Protein AF-A0A5B8BU13-F1 (afdb_monomer_lite)

Sequence (134 aa):
MRRERTRATTLMAAAILAGALCLEPGAGLMAGERITPEQALELVREKIATISDHDFVVEEERTMDRTYGWIFFYNTKAYLSSGDPSDIMPGTAPIIVLHDGSVVPMPSSMPPQAAILRFEEMLENPDMRPEDWK

Foldseek 3Di:
DDDDDDDDDDDDDDDPDDDDDPPPDDPPQDQPAFDDPVLQVVLVVVVVVVPDPFAKDWPVVPWDDDPFFIKIFMFGPVCVVPVDPVRGDQQGAIWTAGRSRDIRGFGSPDDNVVRVVLVVVCVVPVVSDDPVVD

Structure (mmCIF, N/CA/C/O backbone):
data_AF-A0A5B8BU13-F1
#
_entry.id   AF-A0A5B8BU13-F1
#
loop_
_atom_site.group_PDB
_atom_site.id
_atom_site.type_symbol
_atom_site.label_atom_id
_atom_site.label_alt_id
_atom_site.label_comp_id
_atom_site.label_asym_id
_atom_site.label_entity_id
_atom_site.label_seq_id
_atom_site.pdbx_PDB_ins_code
_atom_site.Cartn_x
_atom_site.Cartn_y
_atom_site.Cartn_z
_atom_site.occupancy
_atom_site.B_iso_or_equiv
_atom_site.auth_seq_id
_atom_site.auth_comp_id
_atom_site.auth_asym_id
_atom_site.auth_atom_id
_atom_site.pdbx_PDB_model_num
ATOM 1 N N . MET A 1 1 ? 57.020 -45.717 43.704 1.00 38.75 1 MET A N 1
ATOM 2 C CA . MET A 1 1 ? 56.758 -47.049 43.107 1.00 38.75 1 MET A CA 1
ATOM 3 C C . MET A 1 1 ? 55.279 -47.373 43.325 1.00 38.75 1 MET A C 1
ATOM 5 O O . MET A 1 1 ? 54.851 -47.221 44.454 1.00 38.75 1 MET A O 1
ATOM 9 N N . ARG A 1 2 ? 54.550 -47.792 42.268 1.00 40.56 2 ARG A N 1
ATOM 10 C CA . ARG A 1 2 ? 53.121 -48.227 42.208 1.00 40.56 2 ARG A CA 1
ATOM 11 C C . ARG A 1 2 ? 52.056 -47.165 42.551 1.00 40.56 2 ARG A C 1
ATOM 13 O O . ARG A 1 2 ? 51.981 -46.715 43.676 1.00 40.56 2 ARG A O 1
ATOM 20 N N . ARG A 1 3 ? 51.350 -46.607 41.557 1.00 45.25 3 ARG A N 1
ATOM 21 C CA . ARG A 1 3 ? 50.171 -47.120 40.806 1.00 45.25 3 ARG A CA 1
ATOM 22 C C . ARG A 1 3 ? 48.898 -47.186 41.655 1.00 45.25 3 ARG A C 1
ATOM 24 O O . ARG A 1 3 ? 48.669 -48.203 42.291 1.00 45.25 3 ARG A O 1
ATOM 31 N N . GLU A 1 4 ? 48.013 -46.216 41.445 1.00 46.97 4 GLU A N 1
ATOM 32 C CA . GLU A 1 4 ? 46.569 -46.448 41.476 1.00 46.97 4 GLU A CA 1
ATOM 33 C C . GLU A 1 4 ? 45.950 -45.955 40.162 1.00 46.97 4 GLU A C 1
ATOM 35 O O . GLU A 1 4 ? 46.170 -44.835 39.704 1.00 46.97 4 GLU A O 1
ATOM 40 N N . ARG A 1 5 ? 45.262 -46.890 39.502 1.00 52.44 5 ARG A N 1
ATOM 41 C CA . ARG A 1 5 ? 44.291 -46.682 38.421 1.00 52.44 5 ARG A CA 1
ATOM 42 C C . ARG A 1 5 ? 42.973 -46.316 39.129 1.00 52.44 5 ARG A C 1
ATOM 44 O O . ARG A 1 5 ? 42.727 -46.838 40.208 1.00 52.44 5 ARG A O 1
ATOM 51 N N . THR A 1 6 ? 42.061 -45.513 38.590 1.00 46.56 6 THR A N 1
ATOM 52 C CA . THR A 1 6 ? 41.077 -45.951 37.581 1.00 46.56 6 THR A CA 1
ATOM 53 C C . THR A 1 6 ? 40.189 -44.754 37.201 1.00 46.56 6 THR A C 1
ATOM 55 O O . THR A 1 6 ? 39.913 -43.890 38.025 1.00 46.56 6 THR A O 1
ATOM 58 N N . ARG A 1 7 ? 39.786 -44.704 35.927 1.00 55.31 7 ARG A N 1
ATOM 59 C CA . ARG A 1 7 ? 39.005 -43.657 35.248 1.00 55.31 7 ARG A CA 1
ATOM 60 C C . ARG A 1 7 ? 37.489 -43.828 35.448 1.00 55.31 7 ARG A C 1
ATOM 62 O O . ARG A 1 7 ? 37.027 -44.962 35.440 1.00 55.31 7 ARG A O 1
ATOM 69 N N . ALA A 1 8 ? 36.751 -42.717 35.444 1.00 44.59 8 ALA A N 1
ATOM 70 C CA . ALA A 1 8 ? 35.376 -42.558 34.927 1.00 44.59 8 ALA A CA 1
ATOM 71 C C . ALA A 1 8 ? 35.140 -41.035 34.784 1.00 44.59 8 ALA A C 1
ATOM 73 O O . ALA A 1 8 ? 35.176 -40.330 35.781 1.00 44.59 8 ALA A O 1
ATOM 74 N N . THR A 1 9 ? 35.250 -40.396 33.614 1.00 46.44 9 THR A N 1
ATOM 75 C CA . THR A 1 9 ? 34.306 -40.312 32.477 1.00 46.44 9 THR A CA 1
ATOM 76 C C . THR A 1 9 ? 32.856 -40.032 32.883 1.00 46.44 9 THR A C 1
ATOM 78 O O . THR A 1 9 ? 32.204 -40.945 33.378 1.00 46.44 9 THR A O 1
ATOM 81 N N . THR A 1 10 ? 32.376 -38.801 32.621 1.00 43.84 10 THR A N 1
ATOM 82 C CA . THR A 1 10 ? 31.038 -38.371 32.108 1.00 43.84 10 THR A CA 1
ATOM 83 C C . THR A 1 10 ? 30.894 -36.856 32.384 1.00 43.84 10 THR A C 1
ATOM 85 O O . THR A 1 10 ? 30.840 -36.453 33.537 1.00 43.84 10 THR A O 1
ATOM 88 N N . LEU A 1 11 ? 31.193 -35.9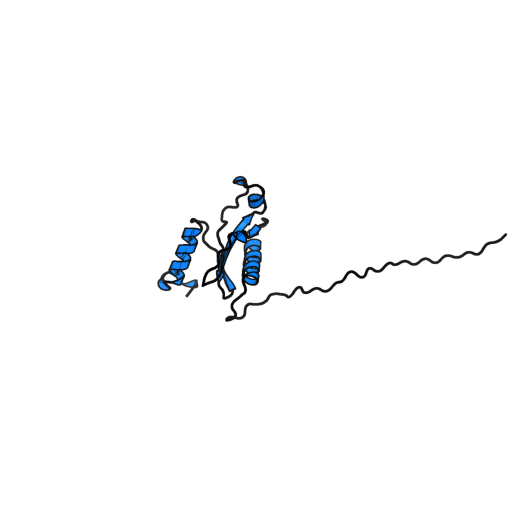56 31.435 1.00 41.69 11 LEU A N 1
ATOM 89 C CA . LEU A 1 11 ? 30.282 -35.332 30.450 1.00 41.69 11 LEU A CA 1
ATOM 90 C C . LEU A 1 11 ? 28.963 -34.785 31.035 1.00 41.69 11 LEU A C 1
ATOM 92 O O . LEU A 1 11 ? 28.051 -35.553 31.294 1.00 41.69 11 LEU A O 1
ATOM 96 N N . MET A 1 12 ? 28.823 -33.461 31.135 1.00 37.28 12 MET A N 1
ATOM 97 C CA . MET A 1 12 ? 27.967 -32.658 30.243 1.00 37.28 12 MET A CA 1
ATOM 98 C C . MET A 1 12 ? 27.793 -31.238 30.790 1.00 37.28 12 MET A C 1
ATOM 100 O O . MET A 1 12 ? 27.307 -31.021 31.895 1.00 37.28 12 MET A O 1
ATOM 104 N N . ALA A 1 13 ? 28.169 -30.273 29.955 1.00 41.97 13 ALA A N 1
ATOM 105 C CA . ALA A 1 13 ? 27.640 -28.924 30.007 1.00 41.97 13 ALA A CA 1
ATOM 106 C C . ALA A 1 13 ? 26.154 -28.966 29.617 1.00 41.97 13 ALA A C 1
ATOM 108 O O . ALA A 1 13 ? 25.804 -29.603 28.624 1.00 41.97 13 ALA A O 1
ATOM 109 N N . ALA A 1 14 ? 25.300 -28.271 30.363 1.00 42.25 14 ALA A N 1
ATOM 110 C CA . ALA A 1 14 ? 23.934 -27.978 29.952 1.00 42.25 14 ALA A CA 1
ATOM 111 C C . ALA A 1 14 ? 23.734 -26.462 30.009 1.00 42.25 14 ALA A C 1
ATOM 113 O O . ALA A 1 14 ? 23.848 -25.835 31.061 1.00 42.25 14 ALA A O 1
ATOM 114 N N . ALA A 1 15 ? 23.518 -25.897 28.826 1.00 38.97 15 ALA A N 1
ATOM 115 C CA . ALA A 1 15 ? 23.229 -24.500 28.582 1.00 38.97 15 ALA A CA 1
ATOM 116 C C . ALA A 1 15 ? 21.856 -24.128 29.155 1.00 38.97 15 ALA A C 1
ATOM 118 O O . ALA A 1 15 ? 20.875 -24.830 28.921 1.00 38.97 15 ALA A O 1
ATOM 119 N N . ILE A 1 16 ? 21.780 -22.994 29.849 1.00 40.28 16 ILE A N 1
ATOM 120 C CA . ILE A 1 16 ? 20.518 -22.306 30.124 1.00 40.28 16 ILE A CA 1
ATOM 121 C C . ILE A 1 16 ? 20.466 -21.142 29.136 1.00 40.28 16 ILE A C 1
ATOM 123 O O . ILE A 1 16 ? 20.963 -20.054 29.413 1.00 40.28 16 ILE A O 1
ATOM 127 N N . LEU A 1 17 ? 19.936 -21.402 27.943 1.00 43.53 17 LEU A N 1
ATOM 128 C CA . LEU A 1 17 ? 19.477 -20.356 27.035 1.00 43.53 17 LEU A CA 1
ATOM 129 C C . LEU A 1 17 ? 17.954 -20.368 27.095 1.00 43.53 17 LEU A C 1
ATOM 131 O O . LEU A 1 17 ? 17.316 -21.391 26.852 1.00 43.53 17 LEU A O 1
ATOM 135 N N . ALA A 1 18 ? 17.419 -19.231 27.525 1.00 44.56 18 ALA A N 1
ATOM 136 C CA . ALA A 1 18 ? 16.014 -18.980 27.766 1.00 44.56 18 ALA A CA 1
ATOM 137 C C . ALA A 1 18 ? 15.171 -19.320 26.530 1.00 44.56 18 ALA A C 1
ATOM 139 O O . ALA A 1 18 ? 15.273 -18.668 25.493 1.00 44.56 18 ALA A O 1
ATOM 140 N N . GLY A 1 19 ? 14.335 -20.345 26.670 1.00 40.28 19 GLY A N 1
ATOM 141 C CA . GLY A 1 19 ? 13.227 -20.637 25.777 1.00 40.28 19 GLY A CA 1
ATOM 142 C C . GLY A 1 19 ? 11.912 -20.330 26.486 1.00 40.28 19 GLY A C 1
ATOM 143 O O . GLY A 1 19 ? 11.526 -21.055 27.397 1.00 40.28 19 GLY A O 1
ATOM 144 N N . ALA A 1 20 ? 11.261 -19.252 26.063 1.00 46.72 20 ALA A N 1
ATOM 145 C CA . ALA A 1 20 ? 9.823 -18.983 26.156 1.00 46.72 20 ALA A CA 1
ATOM 146 C C . ALA A 1 20 ? 9.593 -17.778 25.225 1.00 46.72 20 ALA A C 1
ATOM 148 O O . ALA A 1 20 ? 9.911 -16.651 25.579 1.00 46.72 20 ALA A O 1
ATOM 149 N N . LEU A 1 21 ? 9.390 -17.973 23.922 1.00 45.50 21 LEU A N 1
ATOM 150 C CA . LEU A 1 21 ? 8.105 -18.327 23.314 1.00 45.50 21 LEU A CA 1
ATOM 151 C C . LEU A 1 21 ? 6.953 -17.471 23.869 1.00 45.50 21 LEU A C 1
ATOM 153 O O . LEU A 1 21 ? 6.227 -17.904 24.752 1.00 45.50 21 LEU A O 1
ATOM 157 N N . CYS A 1 22 ? 6.777 -16.283 23.297 1.00 36.44 22 CYS A N 1
ATOM 158 C CA . CYS A 1 22 ? 5.449 -15.715 23.067 1.00 36.44 22 CYS A CA 1
ATOM 159 C C . CYS A 1 22 ? 5.323 -15.510 21.555 1.00 36.44 22 CYS A C 1
ATOM 161 O O . CYS A 1 22 ? 5.511 -14.417 21.034 1.00 36.44 22 CYS A O 1
ATOM 163 N N . LEU A 1 23 ? 5.104 -16.621 20.849 1.00 44.66 23 LEU A N 1
ATOM 164 C CA . LEU A 1 23 ? 4.416 -16.603 19.568 1.00 44.66 23 LEU A CA 1
ATOM 165 C C . LEU A 1 23 ? 2.932 -16.670 19.932 1.00 44.66 23 LEU A C 1
ATOM 167 O O . LEU A 1 23 ? 2.426 -17.757 20.206 1.00 44.66 23 LEU A O 1
ATOM 171 N N . GLU A 1 24 ? 2.270 -15.521 20.031 1.00 44.91 24 GLU A N 1
ATOM 172 C CA . GLU A 1 24 ? 0.812 -15.513 20.127 1.00 44.91 24 GLU A CA 1
ATOM 173 C C . GLU A 1 24 ? 0.253 -15.794 18.719 1.00 44.91 24 GLU A C 1
ATOM 175 O O . GLU A 1 24 ? 0.629 -15.113 17.760 1.00 44.91 24 GLU A O 1
ATOM 180 N N . PRO A 1 25 ? -0.579 -16.834 18.561 1.00 50.16 25 PRO A N 1
ATOM 181 C CA . PRO A 1 25 ? -1.133 -17.242 17.282 1.00 50.16 25 PRO A CA 1
ATOM 182 C C . PRO A 1 25 ? -2.335 -16.365 16.926 1.00 50.16 25 PRO A C 1
ATOM 184 O O . PRO A 1 25 ? -3.183 -16.114 17.776 1.00 50.16 25 PRO A O 1
ATOM 187 N N . GLY A 1 26 ? -2.422 -15.962 15.655 1.00 48.00 26 GLY A N 1
ATOM 188 C CA . GLY A 1 26 ? -3.653 -15.567 14.963 1.00 48.00 26 GLY A CA 1
ATOM 189 C C . GLY A 1 26 ? -4.706 -14.872 15.826 1.00 48.00 26 GLY A C 1
ATOM 190 O O . GLY A 1 26 ? -5.682 -15.500 16.240 1.00 48.00 26 GLY A O 1
ATOM 191 N N . ALA A 1 27 ? -4.546 -13.566 16.040 1.00 44.88 27 ALA A N 1
ATOM 192 C CA . ALA A 1 27 ? -5.645 -12.728 16.495 1.00 44.88 27 ALA A CA 1
ATOM 193 C C . ALA A 1 27 ? -6.683 -12.657 15.366 1.00 44.88 27 ALA A C 1
ATOM 195 O O . ALA A 1 27 ? -6.639 -11.788 14.498 1.00 44.88 27 ALA A O 1
ATOM 196 N N . GLY A 1 28 ? -7.594 -13.631 15.353 1.00 44.09 28 GLY A N 1
ATOM 197 C CA . GLY A 1 28 ? -8.809 -13.577 14.561 1.00 44.09 28 GLY A CA 1
ATOM 198 C C . GLY A 1 28 ? -9.555 -12.303 14.928 1.00 44.09 28 GLY A C 1
ATOM 199 O O . GLY A 1 28 ? -10.047 -12.169 16.049 1.00 44.09 28 GLY A O 1
ATOM 200 N N . LEU A 1 29 ? -9.585 -11.362 13.990 1.00 46.97 29 LEU A N 1
ATOM 201 C CA . LEU A 1 29 ? -10.295 -10.103 14.117 1.00 46.97 29 LEU A CA 1
ATOM 202 C C . LEU A 1 29 ? -11.776 -10.369 14.410 1.00 46.97 29 LEU A C 1
ATOM 204 O O . LEU A 1 29 ? -12.511 -10.909 13.583 1.00 46.97 29 LEU A O 1
ATOM 208 N N . MET A 1 30 ? -12.210 -9.989 15.608 1.00 41.41 30 MET A N 1
ATOM 209 C CA . MET A 1 30 ? -13.622 -9.919 15.959 1.00 41.41 30 MET A CA 1
ATOM 210 C C . MET A 1 30 ? -14.188 -8.627 15.366 1.00 41.41 30 MET A C 1
ATOM 212 O O . MET A 1 30 ? -13.650 -7.543 15.595 1.00 41.41 30 MET A O 1
ATOM 216 N N . ALA A 1 31 ? -15.274 -8.740 14.601 1.00 43.88 31 ALA A N 1
ATOM 217 C CA . ALA A 1 31 ? -15.953 -7.606 13.984 1.00 43.88 31 ALA A CA 1
ATOM 218 C C . ALA A 1 31 ? -16.334 -6.549 15.043 1.00 43.88 31 ALA A C 1
ATOM 220 O O . ALA A 1 31 ? -17.168 -6.806 15.911 1.00 43.88 31 ALA A O 1
ATOM 221 N N . GLY A 1 32 ? -15.715 -5.365 14.961 1.00 57.09 32 GLY A N 1
ATOM 222 C CA . GLY A 1 32 ? -16.034 -4.191 15.783 1.00 57.09 32 GLY A CA 1
ATOM 223 C C . GLY A 1 32 ? -14.849 -3.551 16.514 1.00 57.09 32 GLY A C 1
ATOM 224 O O . GLY A 1 32 ? -14.967 -2.401 16.938 1.00 57.09 32 GLY A O 1
ATOM 225 N N . GLU A 1 33 ? -13.711 -4.238 16.632 1.00 76.12 33 GLU A N 1
ATOM 226 C CA . GLU A 1 33 ? -12.492 -3.641 17.185 1.00 76.12 33 GLU A CA 1
ATOM 227 C C . GLU A 1 33 ? -11.657 -3.003 16.074 1.00 76.12 33 GLU A C 1
ATOM 229 O O . GLU A 1 33 ? -11.399 -3.620 15.041 1.00 76.12 33 GLU A O 1
ATOM 234 N N . ARG A 1 34 ? -11.265 -1.737 16.275 1.00 90.44 34 ARG A N 1
ATOM 235 C CA . ARG A 1 34 ? -10.356 -1.064 15.349 1.00 90.44 34 ARG A CA 1
ATOM 236 C C . ARG A 1 34 ? -8.946 -1.581 15.572 1.00 90.44 34 ARG A C 1
ATOM 238 O O . ARG A 1 34 ? -8.455 -1.513 16.695 1.00 90.44 34 ARG A O 1
ATOM 245 N N . ILE A 1 35 ? -8.301 -2.038 14.510 1.00 94.69 35 ILE A N 1
ATOM 246 C CA . ILE A 1 35 ? -6.919 -2.506 14.580 1.00 94.69 35 ILE A CA 1
ATOM 247 C C . ILE A 1 35 ? -5.949 -1.345 14.804 1.00 94.69 35 ILE A C 1
ATOM 249 O O . ILE A 1 35 ? -6.252 -0.193 14.484 1.00 94.69 35 ILE A O 1
ATOM 253 N N . THR A 1 36 ? -4.764 -1.652 15.319 1.00 96.06 36 THR A N 1
ATOM 254 C CA . THR A 1 36 ? -3.654 -0.704 15.438 1.00 96.06 36 THR A CA 1
ATOM 255 C C . THR A 1 36 ? -2.842 -0.619 14.134 1.00 96.06 36 THR A C 1
ATOM 257 O O . THR A 1 36 ? -2.929 -1.523 13.296 1.00 96.06 36 THR A O 1
ATOM 260 N N . PRO A 1 37 ? -2.015 0.429 13.944 1.00 95.12 37 PRO A N 1
ATOM 261 C CA . PRO A 1 37 ? -1.097 0.512 12.806 1.00 95.12 37 PRO A CA 1
ATOM 262 C C . PRO A 1 37 ? -0.147 -0.690 12.703 1.00 95.12 37 PRO A C 1
ATOM 264 O O . PRO A 1 37 ? 0.149 -1.149 11.604 1.00 95.12 37 PRO A O 1
ATOM 267 N N . GLU A 1 38 ? 0.305 -1.230 13.837 1.00 96.12 38 GLU A N 1
ATOM 268 C CA . GLU A 1 38 ? 1.183 -2.404 13.886 1.00 96.12 38 GLU A CA 1
A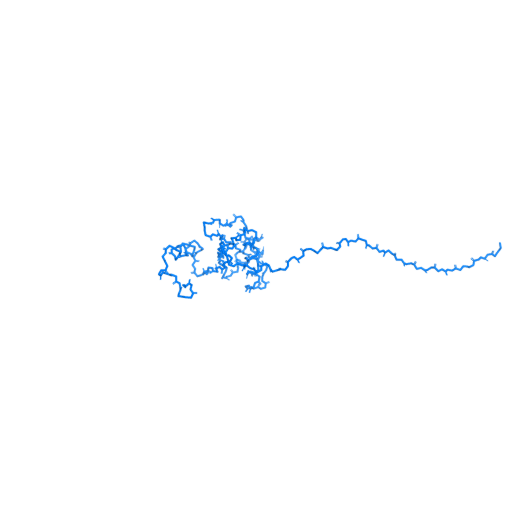TOM 269 C C . GLU A 1 38 ? 0.449 -3.654 13.394 1.00 96.12 38 GLU A C 1
ATOM 271 O O . GLU A 1 38 ? 0.981 -4.407 12.586 1.00 96.12 38 GLU A O 1
ATOM 276 N N . GLN A 1 39 ? -0.806 -3.844 13.811 1.00 96.62 39 GLN A N 1
ATOM 277 C CA . GLN A 1 39 ? -1.643 -4.934 13.306 1.00 96.62 39 GLN A CA 1
ATOM 278 C C . GLN A 1 39 ? -1.911 -4.786 11.803 1.00 96.62 39 GLN A C 1
ATOM 280 O O . GLN A 1 39 ? -1.863 -5.769 11.067 1.00 96.62 39 GLN A O 1
ATOM 285 N N . ALA A 1 40 ? -2.146 -3.560 11.328 1.00 97.06 40 ALA A N 1
ATOM 286 C CA . ALA A 1 40 ? -2.317 -3.285 9.905 1.00 97.06 40 ALA A CA 1
ATOM 287 C C . ALA A 1 40 ? -1.049 -3.618 9.101 1.00 97.06 40 ALA A C 1
ATOM 289 O O . ALA A 1 40 ? -1.137 -4.208 8.024 1.00 97.06 40 ALA A O 1
ATOM 290 N N . LEU A 1 41 ? 0.127 -3.285 9.640 1.00 97.25 41 LEU A N 1
ATOM 291 C CA . LEU A 1 41 ? 1.413 -3.611 9.033 1.00 97.25 41 LEU A CA 1
ATOM 292 C C . LEU A 1 41 ? 1.619 -5.128 8.920 1.00 97.25 41 LEU A C 1
ATOM 294 O O . LEU A 1 41 ? 2.045 -5.599 7.864 1.00 97.25 41 LEU A O 1
ATOM 298 N N . GLU A 1 42 ? 1.280 -5.893 9.960 1.00 97.38 42 GLU A N 1
ATOM 299 C CA . GLU A 1 42 ? 1.366 -7.358 9.919 1.00 97.38 42 GLU A CA 1
ATOM 300 C C . GLU A 1 42 ? 0.427 -7.954 8.863 1.00 97.38 42 GLU A C 1
ATOM 302 O O . GLU A 1 42 ? 0.866 -8.774 8.057 1.00 97.38 42 GLU A O 1
ATOM 307 N N . LEU A 1 43 ? -0.815 -7.464 8.757 1.00 96.94 43 LEU A N 1
ATOM 308 C CA . LEU A 1 43 ? -1.747 -7.893 7.705 1.00 96.94 43 LEU A CA 1
ATOM 309 C C . LEU A 1 43 ? -1.183 -7.651 6.296 1.00 96.94 43 LEU A C 1
ATOM 311 O O . LEU A 1 43 ? -1.344 -8.487 5.403 1.00 96.94 43 LEU A O 1
ATOM 315 N N . VAL A 1 44 ? -0.497 -6.525 6.075 1.00 97.25 44 VAL A N 1
ATOM 316 C CA . VAL A 1 44 ? 0.158 -6.262 4.785 1.00 97.25 44 VAL A CA 1
ATOM 317 C C . VAL A 1 44 ? 1.347 -7.184 4.561 1.00 97.25 44 VAL A C 1
ATOM 319 O O . VAL A 1 44 ? 1.483 -7.710 3.457 1.00 97.25 44 VAL A O 1
ATOM 322 N N . ARG A 1 45 ? 2.190 -7.414 5.574 1.00 96.56 45 ARG A N 1
ATOM 323 C CA . ARG A 1 45 ? 3.345 -8.325 5.482 1.00 96.56 45 ARG A CA 1
ATOM 324 C C . ARG A 1 45 ? 2.905 -9.745 5.132 1.00 96.56 45 ARG A C 1
ATOM 326 O O . ARG A 1 45 ? 3.469 -10.351 4.222 1.00 96.56 45 ARG A O 1
ATOM 333 N N . GLU A 1 46 ? 1.854 -10.236 5.781 1.00 96.06 46 GLU A N 1
ATOM 334 C CA . GLU A 1 46 ? 1.231 -11.515 5.443 1.00 96.06 46 GLU A CA 1
ATOM 335 C C . GLU A 1 46 ? 0.701 -11.504 4.007 1.00 96.06 46 GLU A C 1
ATOM 337 O O . GLU A 1 46 ? 0.982 -12.416 3.229 1.00 96.06 46 GLU A O 1
ATOM 342 N N . LYS A 1 47 ? -0.011 -10.442 3.607 1.00 95.06 47 LYS A N 1
ATOM 343 C CA . LYS A 1 47 ? -0.586 -10.345 2.264 1.00 95.06 47 LYS A CA 1
ATOM 344 C C . LYS A 1 47 ? 0.477 -10.373 1.168 1.00 95.06 47 LYS A C 1
ATOM 346 O O . LYS A 1 47 ? 0.324 -11.136 0.214 1.00 95.06 47 LYS A O 1
ATOM 351 N N . ILE A 1 48 ? 1.532 -9.569 1.272 1.00 94.69 48 ILE A N 1
ATOM 352 C CA . ILE A 1 48 ? 2.566 -9.482 0.228 1.00 94.69 48 ILE A CA 1
ATOM 353 C C . ILE A 1 48 ? 3.396 -10.764 0.133 1.00 94.69 48 ILE A C 1
ATOM 355 O O . ILE A 1 48 ? 3.781 -11.145 -0.970 1.00 94.69 48 ILE A O 1
ATOM 359 N N . ALA A 1 49 ? 3.579 -11.484 1.245 1.00 93.00 49 ALA A N 1
ATOM 360 C CA . ALA A 1 49 ? 4.227 -12.795 1.248 1.00 93.00 49 ALA A CA 1
ATOM 361 C C . ALA A 1 49 ? 3.452 -13.849 0.432 1.00 93.00 49 ALA A C 1
ATOM 363 O O . ALA A 1 49 ? 4.035 -14.832 -0.011 1.00 93.00 49 ALA A O 1
ATOM 364 N N . THR A 1 50 ? 2.151 -13.645 0.188 1.00 92.50 50 THR A N 1
ATOM 365 C CA . THR A 1 50 ? 1.345 -14.537 -0.671 1.00 92.50 50 THR A CA 1
ATOM 366 C C . THR A 1 50 ? 1.401 -14.198 -2.162 1.00 92.50 50 THR A C 1
ATOM 368 O O . THR A 1 50 ? 0.894 -14.971 -2.971 1.00 92.50 50 THR A O 1
ATOM 371 N N . ILE A 1 51 ? 1.970 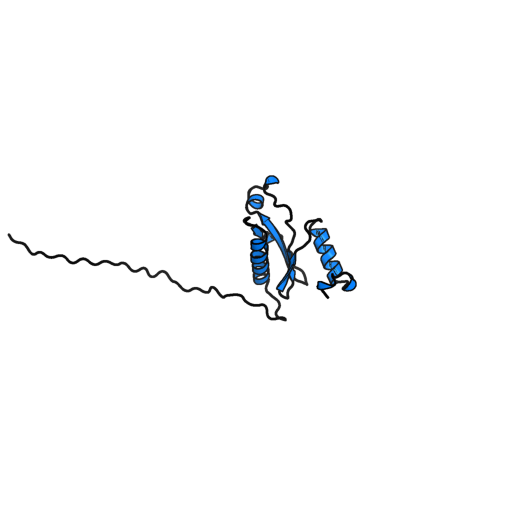-13.047 -2.544 1.00 89.12 51 ILE A N 1
ATOM 372 C CA . ILE A 1 51 ? 1.938 -12.566 -3.936 1.00 89.12 51 ILE A CA 1
ATOM 373 C C . ILE A 1 51 ? 2.960 -13.308 -4.800 1.00 89.12 51 ILE A C 1
ATOM 375 O O . ILE A 1 51 ? 2.657 -13.681 -5.932 1.00 89.12 51 ILE A O 1
ATOM 379 N N . SER A 1 52 ? 4.177 -13.496 -4.289 1.00 89.38 52 SER A N 1
ATOM 380 C CA . SER A 1 52 ? 5.267 -14.174 -4.996 1.00 89.38 52 SER A CA 1
ATOM 381 C C . SER A 1 52 ? 6.384 -14.566 -4.030 1.00 89.38 52 SER A C 1
ATOM 383 O O . SER A 1 52 ? 6.439 -14.035 -2.925 1.00 89.38 52 SER A O 1
ATOM 385 N N . ASP A 1 53 ? 7.336 -15.375 -4.496 1.00 89.56 53 ASP A N 1
ATOM 386 C CA . ASP A 1 53 ? 8.523 -15.783 -3.726 1.00 89.56 53 ASP A CA 1
ATOM 387 C C . ASP A 1 53 ? 9.601 -14.682 -3.591 1.00 89.56 53 ASP A C 1
ATOM 389 O O . ASP A 1 53 ? 10.703 -14.943 -3.109 1.00 89.56 53 ASP A O 1
ATOM 393 N N . HIS A 1 54 ? 9.332 -13.454 -4.046 1.00 89.56 54 HIS A N 1
ATOM 394 C CA . HIS A 1 54 ? 10.259 -12.335 -3.884 1.00 89.56 54 HIS A CA 1
ATOM 395 C C . HIS A 1 54 ? 10.257 -11.789 -2.454 1.00 89.56 54 HIS A C 1
ATOM 397 O O . HIS A 1 54 ? 9.214 -11.661 -1.814 1.00 89.56 54 HIS A O 1
ATOM 403 N N . ASP A 1 55 ? 11.432 -11.352 -1.999 1.00 92.94 55 ASP A N 1
ATOM 404 C CA . ASP A 1 55 ? 11.576 -10.627 -0.740 1.00 92.94 55 ASP A CA 1
ATOM 405 C C . ASP A 1 55 ? 10.976 -9.221 -0.868 1.00 92.94 55 ASP A C 1
ATOM 407 O O . ASP A 1 55 ? 11.638 -8.291 -1.342 1.00 92.94 55 ASP A O 1
ATOM 411 N N . PHE A 1 56 ? 9.724 -9.053 -0.449 1.00 95.12 56 PHE A N 1
ATOM 412 C CA . PHE A 1 56 ? 9.085 -7.743 -0.370 1.00 95.12 56 PHE A CA 1
ATOM 413 C C . PHE A 1 56 ? 9.372 -7.039 0.955 1.00 95.12 56 PHE A C 1
ATOM 415 O O . PHE A 1 56 ? 9.474 -7.655 2.016 1.00 95.12 56 PHE A O 1
ATOM 422 N N . VAL A 1 57 ? 9.460 -5.715 0.887 1.00 95.88 57 VAL A N 1
ATOM 423 C CA . VAL A 1 57 ? 9.617 -4.826 2.036 1.00 95.88 57 VAL A CA 1
ATOM 424 C C . VAL A 1 57 ? 8.588 -3.712 1.920 1.00 95.88 57 VAL A C 1
ATOM 426 O O . VAL A 1 57 ? 8.441 -3.099 0.861 1.00 95.88 57 VAL A O 1
ATOM 429 N N . VAL A 1 58 ? 7.876 -3.462 3.016 1.00 96.94 58 VAL A N 1
ATOM 430 C CA . VAL A 1 58 ? 6.961 -2.325 3.140 1.00 96.94 58 VAL A CA 1
ATOM 431 C C . VAL A 1 58 ? 7.784 -1.050 3.319 1.00 96.94 58 VAL A C 1
ATOM 433 O O . VAL A 1 58 ? 8.654 -0.977 4.184 1.00 96.94 58 VAL A O 1
ATOM 436 N N . GLU A 1 59 ? 7.510 -0.040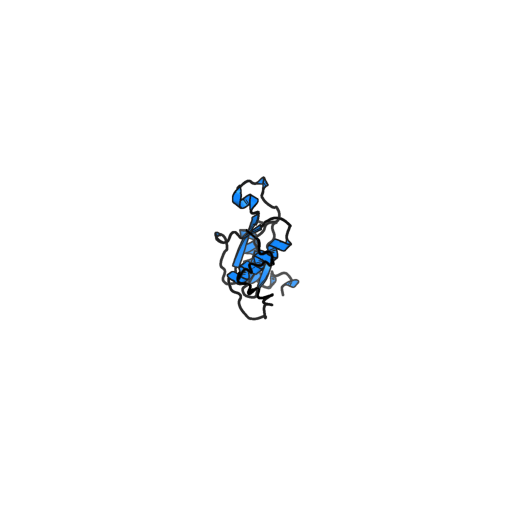 2.500 1.00 95.62 59 GLU A N 1
ATOM 437 C CA . GLU A 1 59 ? 8.119 1.288 2.575 1.00 95.62 59 GLU A CA 1
ATOM 438 C C . GLU A 1 59 ? 7.413 2.099 3.675 1.00 95.62 59 GLU A C 1
ATOM 440 O O . GLU A 1 59 ? 6.573 2.950 3.390 1.00 95.62 59 GLU A O 1
ATOM 445 N N . GLU A 1 60 ? 7.717 1.808 4.946 1.00 94.25 60 GLU A N 1
ATOM 446 C CA . GLU A 1 60 ? 7.000 2.364 6.110 1.00 94.25 60 GLU A CA 1
ATOM 447 C C . GLU A 1 60 ? 6.983 3.904 6.141 1.00 94.25 60 GLU A C 1
ATOM 449 O O . GLU A 1 60 ? 5.996 4.515 6.541 1.00 94.25 60 GLU A O 1
ATOM 454 N N . GLU A 1 61 ? 8.037 4.544 5.634 1.00 94.25 61 GLU A N 1
ATOM 455 C CA . GLU A 1 61 ? 8.154 6.004 5.506 1.00 94.25 61 GLU A CA 1
ATOM 456 C C . GLU A 1 61 ? 7.211 6.624 4.460 1.00 94.25 61 GLU A C 1
ATOM 458 O O . GLU A 1 61 ? 6.941 7.826 4.491 1.00 94.25 61 GLU A O 1
ATOM 463 N N . ARG A 1 62 ? 6.697 5.808 3.533 1.00 94.75 62 ARG A N 1
ATOM 464 C CA . ARG A 1 62 ? 5.710 6.202 2.519 1.00 94.75 62 ARG A CA 1
ATOM 465 C C . ARG A 1 62 ? 4.289 5.798 2.899 1.00 94.75 62 ARG A C 1
ATOM 467 O O . ARG A 1 62 ? 3.361 6.131 2.159 1.00 94.75 62 ARG A O 1
ATOM 474 N N . THR A 1 63 ? 4.109 5.098 4.019 1.00 95.94 63 THR A N 1
ATOM 475 C CA . THR A 1 63 ? 2.789 4.732 4.531 1.00 95.94 63 THR A CA 1
ATOM 476 C C . THR A 1 63 ? 1.969 5.985 4.803 1.00 95.94 63 THR A C 1
ATOM 478 O O . THR A 1 63 ? 2.441 6.950 5.404 1.00 95.94 63 THR A O 1
ATOM 481 N N . MET A 1 64 ? 0.718 5.976 4.352 1.00 96.94 64 MET A N 1
ATOM 482 C CA . MET A 1 64 ? -0.186 7.108 4.512 1.00 96.94 64 MET A CA 1
ATOM 483 C C . MET A 1 64 ? -1.270 6.767 5.527 1.00 96.94 64 MET A C 1
ATOM 485 O O . MET A 1 64 ? -2.011 5.805 5.337 1.00 96.94 64 MET A O 1
ATOM 489 N N . ASP A 1 65 ? -1.392 7.589 6.567 1.00 96.50 65 ASP A N 1
ATOM 490 C CA . ASP A 1 65 ? -2.506 7.529 7.515 1.00 96.50 65 ASP A CA 1
ATOM 491 C C . ASP A 1 65 ? -3.749 8.211 6.920 1.00 96.50 65 ASP A C 1
ATOM 493 O O . ASP A 1 65 ? -3.659 9.264 6.265 1.00 96.50 65 ASP A O 1
ATOM 497 N N . ARG A 1 66 ? -4.908 7.574 7.081 1.00 95.62 66 ARG A N 1
ATOM 498 C CA . ARG A 1 66 ? -6.208 8.024 6.588 1.00 95.62 66 ARG A CA 1
ATOM 499 C C . ARG A 1 66 ? -7.271 7.805 7.654 1.00 95.62 66 ARG A C 1
ATOM 501 O O . ARG A 1 66 ? -7.198 6.893 8.463 1.00 95.62 66 ARG A O 1
ATOM 508 N N . THR A 1 67 ? -8.344 8.588 7.586 1.00 94.75 67 THR A N 1
ATOM 509 C CA . THR A 1 67 ? -9.485 8.480 8.515 1.00 94.75 67 THR A CA 1
ATOM 510 C C . THR A 1 67 ? -10.203 7.127 8.470 1.00 94.75 67 THR A C 1
ATOM 512 O O . THR A 1 67 ? -10.962 6.810 9.385 1.00 94.75 67 THR A O 1
ATOM 515 N N . TYR A 1 68 ? -9.997 6.355 7.402 1.00 93.75 68 TYR A N 1
ATOM 516 C CA . TYR A 1 68 ? -10.555 5.020 7.201 1.00 93.75 68 TYR A CA 1
ATOM 517 C C . TYR A 1 68 ? -9.548 3.887 7.463 1.00 93.75 68 TYR A C 1
ATOM 519 O O . TYR A 1 68 ? -9.962 2.728 7.507 1.00 93.75 68 TYR A O 1
ATOM 527 N N . GLY A 1 69 ? -8.253 4.184 7.623 1.00 96.69 69 GLY A N 1
ATOM 528 C CA . GLY A 1 69 ? -7.208 3.168 7.731 1.00 96.69 69 GLY A CA 1
ATOM 529 C C . GLY A 1 69 ? -5.834 3.640 7.259 1.00 96.69 69 GLY A C 1
ATOM 530 O O . GLY A 1 69 ? -5.474 4.805 7.395 1.00 96.69 69 GLY A O 1
ATOM 531 N N . TRP A 1 70 ? -5.065 2.726 6.673 1.00 98.19 70 TRP A N 1
ATOM 532 C CA . TRP A 1 70 ? -3.694 2.979 6.224 1.00 98.19 70 TRP A CA 1
ATOM 533 C C . TRP A 1 70 ? -3.482 2.525 4.788 1.00 98.19 70 TRP A C 1
ATOM 535 O O . TRP A 1 70 ? -4.068 1.542 4.336 1.00 98.19 70 TRP A O 1
ATOM 545 N N . ILE A 1 71 ? -2.612 3.237 4.078 1.00 98.06 71 ILE A N 1
ATOM 546 C CA . ILE A 1 71 ? -2.190 2.898 2.720 1.00 98.06 71 ILE A CA 1
ATOM 547 C C . ILE A 1 71 ? -0.713 2.535 2.762 1.00 98.06 71 ILE A C 1
ATOM 549 O O . ILE A 1 71 ? 0.122 3.381 3.085 1.00 98.06 71 ILE A O 1
ATOM 553 N N . PHE A 1 72 ? -0.396 1.299 2.398 1.00 97.94 72 PHE A N 1
ATOM 554 C CA . PHE A 1 72 ? 0.959 0.772 2.407 1.00 97.94 72 PHE A CA 1
ATOM 555 C C . PHE A 1 72 ? 1.509 0.650 0.991 1.00 97.94 72 PHE A C 1
ATOM 557 O O . PHE A 1 72 ? 0.858 0.117 0.087 1.00 97.94 72 PHE A O 1
ATOM 564 N N . PHE A 1 73 ? 2.742 1.115 0.826 1.00 96.56 73 PHE A N 1
ATOM 565 C CA . PHE A 1 73 ? 3.554 0.900 -0.364 1.00 96.56 73 PHE A CA 1
ATOM 566 C C . PHE A 1 73 ? 4.597 -0.162 -0.044 1.00 96.56 73 PHE A C 1
ATOM 568 O O . PHE A 1 73 ? 5.074 -0.251 1.086 1.00 96.56 73 PHE A O 1
ATOM 575 N N . TYR A 1 74 ? 4.932 -0.989 -1.022 1.00 95.69 74 TYR A N 1
ATOM 576 C CA . TYR A 1 74 ? 5.948 -2.015 -0.865 1.00 95.69 74 TYR A CA 1
ATOM 577 C C . TYR A 1 74 ? 6.667 -2.233 -2.186 1.00 95.69 74 TYR A C 1
ATOM 579 O O . TYR A 1 74 ? 6.124 -1.982 -3.266 1.00 95.69 74 TYR A O 1
ATOM 587 N N . ASN A 1 75 ? 7.891 -2.732 -2.088 1.00 94.94 75 ASN A N 1
ATOM 588 C CA . ASN A 1 75 ? 8.679 -3.110 -3.247 1.00 94.94 75 ASN A CA 1
ATOM 589 C C . ASN A 1 75 ? 9.614 -4.272 -2.912 1.00 94.94 75 ASN A C 1
ATOM 591 O O . ASN A 1 75 ? 9.699 -4.702 -1.760 1.00 94.94 75 ASN A O 1
ATOM 595 N N . THR A 1 76 ? 10.303 -4.810 -3.915 1.00 95.00 76 THR A N 1
ATOM 596 C CA . THR A 1 76 ? 11.318 -5.836 -3.678 1.00 95.00 76 THR A CA 1
ATOM 597 C C . THR A 1 76 ? 12.496 -5.226 -2.917 1.00 95.00 76 THR A C 1
ATOM 599 O O . THR A 1 76 ? 12.921 -4.096 -3.169 1.00 95.00 76 THR A O 1
ATOM 602 N N . LYS A 1 77 ? 13.074 -5.991 -1.990 1.00 94.62 77 LYS A N 1
ATOM 603 C CA . LYS A 1 77 ? 14.288 -5.599 -1.265 1.00 94.62 77 LYS A CA 1
ATOM 604 C C . LYS A 1 77 ? 15.441 -5.282 -2.219 1.00 94.62 77 LYS A C 1
ATOM 606 O O . LYS A 1 77 ? 16.240 -4.390 -1.935 1.00 94.62 77 LYS A O 1
ATOM 611 N N . ALA A 1 78 ? 15.512 -6.013 -3.334 1.00 93.88 78 ALA A N 1
ATOM 612 C CA . ALA A 1 78 ? 16.470 -5.779 -4.407 1.00 93.88 78 ALA A CA 1
ATOM 613 C C . ALA A 1 78 ? 16.322 -4.357 -4.962 1.00 93.88 78 ALA A C 1
ATOM 615 O O . ALA A 1 78 ? 17.271 -3.583 -4.860 1.00 93.88 78 ALA A O 1
ATOM 616 N N . TYR A 1 79 ? 15.115 -3.977 -5.396 1.00 94.44 79 TYR A N 1
ATOM 617 C CA . TYR A 1 79 ? 14.845 -2.645 -5.936 1.00 94.44 79 TYR A CA 1
ATOM 618 C C . TYR A 1 79 ? 15.129 -1.525 -4.935 1.00 94.44 79 TYR A C 1
ATOM 620 O O . TYR A 1 79 ? 15.763 -0.534 -5.287 1.00 94.44 79 TYR A O 1
ATOM 628 N N . LEU A 1 80 ? 14.715 -1.682 -3.673 1.00 93.06 80 LEU A N 1
ATOM 629 C CA . LEU A 1 80 ? 14.967 -0.662 -2.646 1.00 93.06 80 LEU A CA 1
ATOM 630 C C . LEU A 1 80 ? 16.463 -0.469 -2.355 1.00 93.06 80 LEU A C 1
ATOM 632 O O . LEU A 1 80 ? 16.874 0.613 -1.946 1.00 93.06 80 LEU A O 1
ATOM 636 N N . SER A 1 81 ? 17.274 -1.511 -2.555 1.00 94.12 81 SER A N 1
ATOM 637 C CA . SER A 1 81 ? 18.720 -1.458 -2.315 1.00 94.12 81 SER A CA 1
ATOM 638 C C . SER A 1 81 ? 19.496 -0.937 -3.526 1.00 94.12 81 SER A C 1
ATOM 640 O O . SER A 1 81 ? 20.466 -0.200 -3.357 1.00 94.12 81 SER A O 1
ATOM 642 N N . SER A 1 82 ? 19.115 -1.353 -4.736 1.00 94.44 82 SER A N 1
ATOM 643 C CA . SER A 1 82 ? 19.841 -1.053 -5.975 1.00 94.44 82 SER A CA 1
ATOM 644 C C . SER A 1 82 ? 19.363 0.232 -6.654 1.00 94.44 82 SER A C 1
ATOM 646 O O . SER A 1 82 ? 20.160 0.921 -7.290 1.00 94.44 82 SER A O 1
ATOM 648 N N . GLY A 1 83 ? 18.068 0.544 -6.551 1.00 91.88 83 GLY A N 1
ATOM 649 C CA . GLY A 1 83 ? 17.393 1.540 -7.382 1.00 91.88 83 GLY A CA 1
ATOM 650 C C . GLY A 1 83 ? 17.337 1.169 -8.869 1.00 91.88 83 GLY A C 1
ATOM 651 O O . GLY A 1 83 ? 16.933 2.004 -9.680 1.00 91.88 83 GLY A O 1
ATOM 652 N N . ASP A 1 84 ? 17.754 -0.046 -9.248 1.00 91.75 84 ASP A N 1
ATOM 653 C CA . ASP A 1 84 ? 17.805 -0.485 -10.640 1.00 91.75 84 ASP A CA 1
ATOM 654 C C . ASP A 1 84 ? 16.382 -0.776 -11.137 1.00 91.75 84 ASP A C 1
ATOM 656 O O . ASP A 1 84 ? 15.697 -1.634 -10.573 1.00 91.75 84 ASP A O 1
ATOM 660 N N . PRO A 1 85 ? 15.910 -0.116 -12.209 1.00 87.50 85 PRO A N 1
ATOM 661 C CA . PRO A 1 85 ? 14.603 -0.400 -12.791 1.00 87.50 85 PRO A CA 1
ATOM 662 C C . PRO A 1 85 ? 14.383 -1.871 -13.178 1.00 87.50 85 PRO A C 1
ATOM 664 O O . PRO A 1 85 ? 13.238 -2.303 -13.281 1.00 87.50 85 PRO A O 1
ATOM 667 N N . SER A 1 86 ? 15.454 -2.640 -13.384 1.00 88.88 86 SER A N 1
ATOM 668 C CA . SER A 1 86 ? 15.409 -4.074 -13.694 1.00 88.88 86 SER A CA 1
ATOM 669 C C . SER A 1 86 ? 14.950 -4.934 -12.511 1.00 88.88 86 SER A C 1
ATOM 671 O O . SER A 1 86 ? 14.452 -6.035 -12.729 1.00 88.88 86 SER A O 1
ATOM 673 N N . ASP A 1 87 ? 15.078 -4.432 -11.277 1.00 88.62 87 ASP A N 1
ATOM 674 C CA . ASP A 1 87 ? 14.638 -5.111 -10.050 1.00 88.62 87 ASP A CA 1
ATOM 675 C C . ASP A 1 87 ? 13.174 -4.792 -9.681 1.00 88.62 87 ASP A C 1
ATOM 677 O O . ASP A 1 87 ? 12.637 -5.324 -8.699 1.00 88.62 87 ASP A O 1
ATOM 681 N N . ILE A 1 88 ? 12.512 -3.921 -10.457 1.00 86.31 88 ILE A N 1
ATOM 682 C CA . ILE A 1 88 ? 11.097 -3.586 -10.275 1.00 86.31 88 ILE A CA 1
ATOM 683 C C . ILE A 1 88 ? 10.248 -4.818 -10.574 1.00 86.31 88 ILE A C 1
ATOM 685 O O . ILE A 1 88 ? 10.318 -5.394 -11.658 1.00 86.31 88 ILE A O 1
ATOM 689 N N . MET A 1 89 ? 9.364 -5.162 -9.638 1.00 88.88 89 MET A N 1
ATOM 690 C CA . MET A 1 89 ? 8.346 -6.184 -9.856 1.00 88.88 89 MET A CA 1
ATOM 691 C C . MET A 1 89 ? 7.088 -5.567 -10.491 1.00 88.88 89 MET A C 1
ATOM 693 O O . MET A 1 89 ? 6.446 -4.714 -9.861 1.00 88.88 89 MET A O 1
ATOM 697 N N . PRO A 1 90 ? 6.683 -5.991 -11.704 1.00 86.31 90 PRO A N 1
ATOM 698 C CA . PRO A 1 90 ? 5.410 -5.592 -12.291 1.00 86.31 90 PRO A CA 1
ATOM 699 C C . PRO A 1 90 ? 4.228 -6.072 -11.447 1.00 86.31 90 PRO A C 1
ATOM 701 O O . PRO A 1 90 ? 4.266 -7.142 -10.848 1.00 86.31 90 PRO A O 1
ATOM 704 N N . GLY A 1 91 ? 3.145 -5.297 -11.430 1.00 85.38 91 GLY A N 1
ATOM 705 C CA . GLY A 1 91 ? 1.949 -5.654 -10.660 1.00 85.38 91 GLY A CA 1
ATOM 706 C C . GLY A 1 91 ? 2.005 -5.248 -9.185 1.00 85.38 91 GLY A C 1
ATOM 707 O O . GLY A 1 91 ? 1.030 -5.454 -8.468 1.00 85.38 91 GLY A O 1
ATOM 708 N N . THR A 1 92 ? 3.097 -4.621 -8.740 1.00 89.94 92 THR A N 1
ATOM 709 C CA . THR A 1 92 ? 3.147 -3.952 -7.437 1.00 89.94 92 THR A CA 1
ATOM 710 C C . THR A 1 92 ? 2.191 -2.759 -7.431 1.00 89.94 92 THR A C 1
ATOM 712 O O . THR A 1 92 ? 2.214 -1.895 -8.309 1.00 89.94 92 THR A O 1
ATOM 715 N N . ALA A 1 93 ? 1.299 -2.733 -6.449 1.00 93.25 93 ALA A N 1
ATOM 716 C CA . ALA A 1 93 ? 0.327 -1.670 -6.239 1.00 93.25 93 ALA A CA 1
ATOM 717 C C . ALA A 1 93 ? 0.126 -1.465 -4.738 1.00 93.25 93 ALA A C 1
ATOM 719 O O . ALA 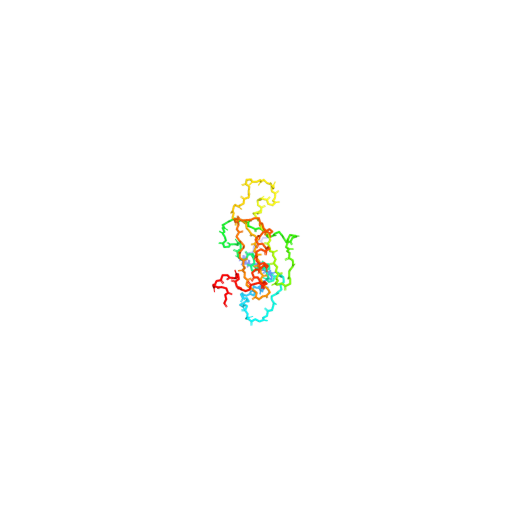A 1 93 ? 0.361 -2.405 -3.976 1.00 93.25 93 ALA A O 1
ATOM 720 N N . PRO A 1 94 ? -0.317 -0.278 -4.294 1.00 95.81 94 PRO A N 1
ATOM 721 C CA . PRO A 1 94 ? -0.582 -0.050 -2.883 1.00 95.81 94 PRO A CA 1
ATOM 722 C C . PRO A 1 94 ? -1.609 -1.035 -2.324 1.00 95.81 94 PRO A C 1
ATOM 724 O O . PRO A 1 94 ? -2.500 -1.512 -3.031 1.00 95.81 94 PRO A O 1
ATOM 727 N N . ILE A 1 95 ? -1.516 -1.303 -1.030 1.00 97.12 95 ILE A N 1
ATOM 728 C CA . ILE A 1 95 ? -2.524 -2.066 -0.297 1.00 97.12 95 ILE A CA 1
ATOM 729 C C . ILE A 1 95 ? -3.137 -1.138 0.740 1.00 97.12 95 ILE A C 1
ATOM 731 O O . ILE A 1 95 ? -2.417 -0.483 1.493 1.00 97.12 95 ILE A O 1
ATOM 735 N N . ILE A 1 96 ? -4.464 -1.076 0.769 1.00 97.12 96 ILE A N 1
ATOM 736 C CA . ILE A 1 96 ? -5.205 -0.341 1.790 1.00 97.12 96 ILE A CA 1
ATOM 737 C C . ILE A 1 96 ? -5.617 -1.333 2.873 1.00 97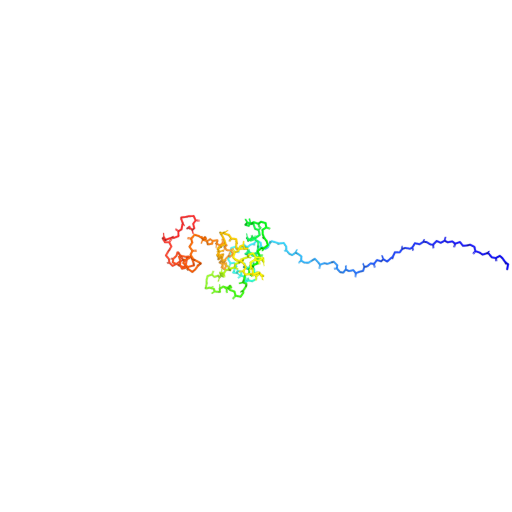.12 96 ILE A C 1
ATOM 739 O O . ILE A 1 96 ? -6.130 -2.405 2.560 1.00 97.12 96 ILE A O 1
ATOM 743 N N . VAL A 1 97 ? -5.408 -0.981 4.137 1.00 97.25 97 VAL A N 1
ATOM 744 C CA . VAL A 1 97 ? -5.941 -1.730 5.278 1.00 97.25 97 VAL A CA 1
ATOM 745 C C . VAL A 1 97 ? -6.889 -0.827 6.043 1.00 97.25 97 VAL A C 1
ATOM 747 O O . VAL A 1 97 ? -6.483 0.225 6.537 1.00 97.25 97 VAL A O 1
ATOM 750 N N . LEU A 1 98 ? -8.154 -1.225 6.115 1.00 95.88 98 LEU A N 1
ATOM 751 C CA . LEU A 1 98 ? -9.181 -0.504 6.853 1.00 95.88 98 LEU A CA 1
ATOM 752 C C . LEU A 1 98 ? -9.042 -0.733 8.357 1.00 95.88 98 LEU A C 1
ATOM 754 O O . LEU A 1 98 ? -8.510 -1.748 8.807 1.00 95.88 98 LEU A O 1
ATOM 758 N N . HIS A 1 99 ? -9.570 0.196 9.155 1.00 95.44 99 HIS A N 1
ATOM 759 C CA . HIS A 1 99 ? -9.561 0.054 10.613 1.00 95.44 99 HIS A CA 1
ATOM 760 C C . HIS A 1 99 ? -10.275 -1.208 11.113 1.00 95.44 99 HIS A C 1
ATOM 762 O O . HIS A 1 99 ? -9.978 -1.657 12.211 1.00 95.44 99 HIS A O 1
ATOM 768 N N . ASP A 1 100 ? -11.192 -1.783 10.338 1.00 93.00 100 ASP A N 1
ATOM 769 C CA . ASP A 1 100 ? -11.885 -3.029 10.673 1.00 93.00 100 ASP A CA 1
ATOM 770 C C . ASP A 1 100 ? -11.105 -4.301 10.293 1.00 93.00 100 ASP A C 1
ATOM 772 O O . ASP A 1 100 ? -11.655 -5.393 10.396 1.00 93.00 100 ASP A O 1
ATOM 776 N N . GLY A 1 101 ? -9.853 -4.172 9.831 1.00 93.75 101 GLY A N 1
ATOM 777 C CA . GLY A 1 101 ? -9.016 -5.291 9.389 1.00 93.75 101 GLY A CA 1
ATOM 778 C C . GLY A 1 101 ? -9.162 -5.686 7.928 1.00 93.75 101 GLY A C 1
ATOM 779 O O . GLY A 1 101 ? -8.417 -6.552 7.467 1.00 93.75 101 GLY A O 1
ATOM 780 N N . SER A 1 102 ? -10.071 -5.070 7.173 1.00 93.25 102 SER A N 1
ATOM 781 C CA . SER A 1 102 ? -10.238 -5.397 5.758 1.00 93.25 102 SER A CA 1
ATOM 782 C C . SER A 1 102 ? -9.008 -4.986 4.951 1.00 93.25 102 SER A C 1
ATOM 784 O O . SER A 1 102 ? -8.608 -3.821 4.949 1.00 93.25 102 SER A O 1
ATOM 786 N N . VAL A 1 103 ? -8.431 -5.939 4.218 1.00 94.94 103 VAL A N 1
ATOM 787 C CA . VAL A 1 103 ? -7.293 -5.712 3.319 1.00 94.94 103 VAL A CA 1
ATOM 788 C C . VAL A 1 103 ? -7.805 -5.558 1.891 1.00 94.94 103 VAL A C 1
ATOM 790 O O . VAL A 1 103 ? -8.381 -6.487 1.326 1.00 94.94 103 VAL A O 1
ATOM 793 N N . VAL A 1 104 ? -7.556 -4.400 1.289 1.00 93.94 104 VAL A N 1
ATOM 794 C CA . VAL A 1 104 ? -8.007 -4.039 -0.056 1.00 93.94 104 VAL A CA 1
ATOM 795 C C . VAL A 1 104 ? -6.798 -3.832 -0.978 1.00 93.94 104 VAL A C 1
ATOM 797 O O . VAL A 1 104 ? -6.145 -2.785 -0.928 1.00 93.94 104 VAL A O 1
ATOM 800 N N . PRO A 1 105 ? -6.480 -4.806 -1.848 1.00 93.06 105 PRO A N 1
ATOM 801 C CA . PRO A 1 105 ? -5.454 -4.639 -2.873 1.00 93.06 105 PRO A CA 1
ATOM 802 C C . PRO A 1 105 ? -5.889 -3.610 -3.922 1.00 93.06 105 PRO A C 1
ATOM 804 O O . PRO A 1 105 ? -7.002 -3.692 -4.443 1.00 93.06 105 PRO A O 1
ATOM 807 N N . MET A 1 106 ? -5.013 -2.665 -4.269 1.00 94.06 106 MET A N 1
ATOM 808 C CA . MET A 1 106 ? -5.288 -1.709 -5.344 1.00 94.06 106 MET A CA 1
ATOM 809 C C . MET A 1 106 ? -4.931 -2.271 -6.724 1.00 94.06 106 MET A C 1
ATOM 811 O O . MET A 1 106 ? -4.023 -3.096 -6.848 1.00 94.06 106 MET A O 1
ATOM 815 N N . PRO A 1 107 ? -5.605 -1.810 -7.793 1.00 91.56 107 PRO A N 1
ATOM 816 C CA . PRO A 1 107 ? -5.232 -2.170 -9.153 1.00 91.56 107 PRO A CA 1
ATOM 817 C C . PRO A 1 107 ? -3.861 -1.589 -9.523 1.00 91.56 107 PRO A C 1
ATOM 819 O O . PRO A 1 107 ? -3.616 -0.394 -9.370 1.00 91.56 107 PRO A O 1
ATOM 822 N N . SER A 1 108 ? -2.998 -2.418 -10.110 1.00 91.50 108 SER A N 1
ATOM 823 C CA . SER A 1 108 ? -1.689 -2.004 -10.640 1.00 91.50 108 SER A CA 1
ATOM 824 C C . SER A 1 108 ? -1.755 -1.414 -12.055 1.00 91.50 108 SER A C 1
ATOM 826 O O . SER A 1 108 ? -0.736 -1.022 -12.615 1.00 91.50 108 SER A O 1
ATOM 828 N N . SER A 1 109 ? -2.941 -1.377 -12.673 1.00 91.69 109 SER A N 1
ATOM 829 C CA . SER A 1 109 ? -3.150 -0.883 -14.042 1.00 91.69 109 SER A CA 1
ATOM 830 C C . SER A 1 109 ? -3.235 0.644 -14.143 1.00 91.69 109 SER A C 1
ATOM 832 O O . SER A 1 109 ? -3.466 1.174 -15.229 1.00 91.69 109 SER A O 1
ATOM 834 N N . MET A 1 110 ? -3.111 1.359 -13.024 1.00 92.56 110 MET A N 1
ATOM 835 C CA . MET A 1 110 ? -3.170 2.817 -12.959 1.00 92.56 110 MET A CA 1
ATOM 836 C C . MET A 1 110 ? -2.154 3.360 -11.947 1.00 92.56 110 MET A C 1
ATOM 838 O O . MET A 1 110 ? -1.707 2.613 -11.075 1.00 92.56 110 MET A O 1
ATOM 842 N N . PRO A 1 111 ? -1.784 4.651 -12.034 1.00 93.31 111 PRO A N 1
ATOM 843 C CA . PRO A 1 111 ? -0.893 5.261 -11.057 1.00 93.31 111 PRO A CA 1
ATOM 844 C C . PRO A 1 111 ? -1.450 5.136 -9.628 1.00 93.31 111 PRO A C 1
ATOM 846 O O . PRO A 1 111 ? -2.663 5.289 -9.448 1.00 93.31 111 PRO A O 1
ATOM 849 N N . PRO A 1 112 ? -0.597 4.942 -8.605 1.00 92.75 112 PRO A N 1
ATOM 850 C CA . PRO A 1 112 ? -1.035 4.750 -7.222 1.00 92.75 112 PRO A CA 1
ATOM 851 C C . PRO A 1 112 ? -2.030 5.801 -6.722 1.00 92.75 112 PRO A C 1
ATOM 853 O O . PRO A 1 112 ? -3.055 5.464 -6.140 1.00 92.75 112 PRO A O 1
ATOM 856 N N . GLN A 1 113 ? -1.773 7.079 -7.004 1.00 94.50 113 GLN A N 1
ATOM 857 C CA . GLN A 1 113 ? -2.641 8.179 -6.588 1.00 94.50 113 GLN A CA 1
ATOM 858 C C . GLN A 1 113 ? -4.026 8.100 -7.241 1.00 94.50 113 GLN A C 1
ATOM 860 O O . GLN A 1 113 ? -5.020 8.399 -6.590 1.00 94.50 113 GLN A O 1
ATOM 865 N N . ALA A 1 114 ? -4.110 7.666 -8.502 1.00 95.38 114 ALA A N 1
ATOM 866 C CA . ALA A 1 114 ? -5.389 7.499 -9.187 1.00 95.38 114 ALA A CA 1
ATOM 867 C C . ALA A 1 114 ? -6.198 6.334 -8.594 1.00 95.38 114 ALA A C 1
ATOM 869 O O . ALA A 1 114 ? -7.411 6.458 -8.435 1.00 95.38 114 ALA A O 1
ATOM 870 N N . ALA A 1 115 ? -5.532 5.235 -8.219 1.00 94.19 115 ALA A N 1
ATOM 871 C CA . ALA A 1 115 ? -6.180 4.112 -7.542 1.00 94.19 115 ALA A CA 1
ATOM 872 C C . ALA A 1 115 ? -6.735 4.515 -6.167 1.00 94.19 115 ALA A C 1
ATOM 874 O O . ALA A 1 115 ? -7.878 4.194 -5.853 1.00 94.19 115 ALA A O 1
ATOM 875 N N . ILE A 1 116 ? -5.954 5.272 -5.389 1.00 95.25 116 ILE A N 1
ATOM 876 C CA . ILE A 1 116 ? -6.360 5.770 -4.068 1.00 95.25 116 ILE A CA 1
ATOM 877 C C . ILE A 1 116 ? -7.557 6.720 -4.185 1.00 95.25 116 ILE A C 1
ATOM 879 O O . ILE A 1 116 ? -8.550 6.524 -3.495 1.00 95.25 116 ILE A O 1
ATOM 883 N N . LEU A 1 117 ? -7.515 7.698 -5.095 1.00 95.31 117 LEU A N 1
ATOM 884 C CA . LEU A 1 117 ? -8.632 8.632 -5.294 1.00 95.31 117 LEU A CA 1
ATOM 885 C C . LEU A 1 117 ? -9.914 7.912 -5.719 1.00 95.31 117 LEU A C 1
ATOM 887 O O . LEU A 1 117 ? -10.993 8.219 -5.224 1.00 95.31 117 LEU A O 1
ATOM 891 N N . ARG A 1 118 ? -9.797 6.918 -6.607 1.00 93.44 118 ARG A N 1
ATOM 892 C CA . ARG A 1 118 ? -10.936 6.088 -7.008 1.00 93.44 118 ARG A CA 1
ATOM 893 C C . ARG A 1 118 ? -11.512 5.315 -5.823 1.00 93.44 118 ARG A C 1
ATOM 895 O O . ARG A 1 118 ? -12.724 5.164 -5.726 1.00 93.44 118 ARG A O 1
ATOM 902 N N . PHE A 1 119 ? -10.656 4.804 -4.942 1.00 94.06 119 PHE A N 1
ATOM 903 C CA . PHE A 1 119 ? -11.092 4.147 -3.716 1.00 94.06 119 PHE A CA 1
ATOM 904 C C . PHE A 1 119 ? -11.841 5.105 -2.785 1.00 94.06 119 PHE A C 1
ATOM 906 O O . PHE A 1 119 ? -12.926 4.772 -2.316 1.00 94.06 119 PHE A O 1
ATOM 913 N N . GLU A 1 120 ? -11.310 6.306 -2.580 1.00 94.81 120 GLU A N 1
ATOM 914 C CA . GLU A 1 120 ? -11.937 7.339 -1.752 1.00 94.81 120 GLU A CA 1
ATOM 915 C C . GLU A 1 120 ? -13.305 7.766 -2.316 1.00 94.81 120 GLU A C 1
ATOM 917 O O . GLU A 1 120 ? -14.279 7.843 -1.570 1.00 94.81 120 GLU A O 1
ATOM 922 N N . GLU A 1 121 ? -13.435 7.898 -3.639 1.00 94.25 121 GLU A N 1
ATOM 923 C CA . GLU A 1 121 ? -14.719 8.158 -4.307 1.00 94.25 121 GLU A CA 1
ATOM 924 C C . GLU A 1 121 ? -15.750 7.035 -4.061 1.00 94.25 121 GLU A C 1
ATOM 926 O O . GLU A 1 121 ? -16.923 7.310 -3.811 1.00 94.25 121 GLU A O 1
ATOM 931 N N . MET A 1 122 ? -15.329 5.763 -4.059 1.00 91.38 122 MET A N 1
ATOM 932 C CA . MET A 1 122 ? -16.207 4.621 -3.741 1.00 91.38 122 MET A CA 1
ATOM 933 C C . MET A 1 122 ? -16.640 4.581 -2.265 1.00 91.38 122 MET A C 1
ATOM 935 O O . MET A 1 122 ? -17.711 4.051 -1.940 1.00 91.38 122 MET A O 1
ATOM 939 N N . LEU A 1 123 ? -15.826 5.120 -1.352 1.00 89.75 123 LEU A N 1
ATOM 940 C CA . LEU A 1 123 ? -16.215 5.266 0.051 1.00 89.75 123 LEU A CA 1
ATOM 941 C C . LEU A 1 123 ? -17.313 6.322 0.207 1.00 89.75 123 LEU A C 1
ATOM 943 O O . LEU A 1 123 ? -18.300 6.071 0.904 1.00 89.75 123 LEU A O 1
ATOM 947 N N . GLU A 1 124 ? -17.159 7.460 -0.471 1.00 90.00 124 GLU A N 1
ATOM 948 C CA . GLU A 1 124 ? -18.114 8.573 -0.449 1.00 90.00 124 GLU A CA 1
ATOM 949 C C . GLU A 1 124 ? -19.414 8.256 -1.197 1.00 90.00 124 GLU A C 1
ATOM 951 O O . GLU A 1 124 ? -20.491 8.680 -0.773 1.00 90.00 124 GLU A O 1
ATOM 956 N N . ASN A 1 125 ? -19.330 7.478 -2.280 1.00 90.81 125 ASN A N 1
ATOM 957 C CA . ASN A 1 125 ? -20.462 7.093 -3.112 1.00 90.81 125 ASN A CA 1
ATOM 958 C C . ASN A 1 125 ? -20.684 5.566 -3.100 1.00 90.81 125 ASN A C 1
ATOM 960 O O . ASN A 1 125 ? -20.094 4.845 -3.913 1.00 90.81 125 ASN A O 1
ATOM 964 N N . PRO A 1 126 ? -21.578 5.050 -2.229 1.00 83.75 126 PRO A N 1
ATOM 965 C CA . PRO A 1 126 ? -21.868 3.621 -2.138 1.00 83.75 126 PRO A CA 1
ATOM 966 C C . PRO A 1 126 ? -22.323 2.987 -3.456 1.00 83.75 126 PRO A C 1
ATOM 968 O O . PRO A 1 126 ? -22.092 1.798 -3.663 1.00 83.75 126 PRO A O 1
ATOM 971 N N . ASP A 1 127 ? -22.931 3.754 -4.365 1.00 87.81 127 ASP A N 1
ATOM 972 C CA . ASP A 1 127 ? -23.397 3.232 -5.650 1.00 87.81 127 ASP A CA 1
ATOM 973 C C . ASP A 1 127 ? -22.246 2.837 -6.581 1.00 87.81 127 ASP A C 1
ATOM 975 O O . ASP A 1 127 ? -22.435 1.975 -7.437 1.00 87.81 127 ASP A O 1
ATOM 979 N N . MET A 1 128 ? -21.053 3.405 -6.377 1.00 84.44 128 MET A N 1
ATOM 980 C CA . MET A 1 128 ? -19.846 3.102 -7.152 1.00 84.44 128 MET A CA 1
ATOM 981 C C . MET A 1 128 ? -19.067 1.893 -6.635 1.00 84.44 128 MET A C 1
ATOM 983 O O . MET A 1 128 ? -18.139 1.440 -7.309 1.00 84.44 128 MET A O 1
ATOM 987 N N . ARG A 1 129 ? -19.418 1.367 -5.456 1.00 82.75 129 ARG A N 1
ATOM 988 C CA . ARG A 1 129 ? -18.779 0.160 -4.932 1.00 82.75 129 ARG A CA 1
ATOM 989 C C . ARG A 1 129 ? -19.153 -1.052 -5.787 1.00 82.75 129 ARG A C 1
ATOM 991 O O . ARG A 1 129 ? -20.316 -1.160 -6.190 1.00 82.75 129 ARG A O 1
ATOM 998 N N . PRO A 1 130 ? -18.208 -1.979 -6.014 1.00 77.62 130 PRO A N 1
ATOM 999 C CA . PRO A 1 130 ? -18.519 -3.300 -6.544 1.00 77.62 130 PRO A CA 1
ATOM 1000 C C . PRO A 1 130 ? -19.660 -3.964 -5.754 1.00 77.62 130 PRO A C 1
ATOM 1002 O O . PRO A 1 130 ? -19.790 -3.754 -4.547 1.00 77.62 130 PRO A O 1
ATOM 1005 N N . GLU A 1 131 ? -20.523 -4.727 -6.427 1.00 74.75 131 GLU A N 1
ATOM 1006 C CA . GLU A 1 131 ? -21.687 -5.366 -5.788 1.00 74.75 131 GLU A CA 1
ATOM 1007 C C . GLU A 1 131 ? -21.285 -6.372 -4.705 1.00 74.75 131 GLU A C 1
ATOM 1009 O O . GLU A 1 131 ? -21.993 -6.517 -3.717 1.00 74.75 131 GLU A O 1
ATOM 1014 N N . ASP A 1 132 ? -20.122 -7.003 -4.848 1.00 71.81 132 ASP A N 1
ATOM 1015 C CA . ASP A 1 132 ? -19.502 -7.897 -3.867 1.00 71.81 132 ASP A CA 1
ATOM 1016 C C . ASP A 1 132 ? -18.976 -7.178 -2.608 1.00 71.81 132 ASP A C 1
ATOM 1018 O O . ASP A 1 132 ? -18.524 -7.829 -1.667 1.00 71.81 132 ASP A O 1
ATOM 1022 N N . TRP A 1 133 ? -19.062 -5.845 -2.571 1.00 65.38 133 TRP A N 1
ATOM 1023 C CA . TRP A 1 133 ? -18.678 -4.981 -1.451 1.00 65.38 133 TRP A CA 1
ATOM 1024 C C . TRP A 1 133 ? -19.860 -4.347 -0.702 1.00 65.38 133 TRP A C 1
ATOM 1026 O O . TRP A 1 133 ? -19.636 -3.608 0.262 1.00 65.38 133 TRP A O 1
ATOM 1036 N N . LYS A 1 134 ? -21.094 -4.563 -1.169 1.00 55.41 134 LYS A N 1
ATOM 1037 C CA . LYS A 1 134 ? -22.329 -4.052 -0.550 1.00 55.41 134 LYS A CA 1
ATOM 1038 C C . LYS A 1 134 ? -22.931 -5.081 0.399 1.00 55.41 134 LYS A C 1
ATOM 1040 O O . LYS A 1 134 ? -23.439 -4.636 1.451 1.00 55.41 134 LYS A O 1
#

Secondary structure (DSSP, 8-state):
------------------------------TTPPPPHHHHHHHHHHHHHTT-SS-EEE-GGG-EEETTEEEE-EEEHHHHHH--GGGPPTT---EEEETTS-EEEPPTTS-HHHHHHHHHHHHH-GGGS-GGG-

pLDDT: mean 80.73, std 21.18, range [36.44, 98.19]

Radius of gyration: 25.55 Å; chains: 1; bounding box: 80×57×57 Å